Protein AF-A0A7U5RYE7-F1 (afdb_monomer_lite)

Organism: NCBI:txid222805

Structure (mmCIF, N/CA/C/O backbone):
data_AF-A0A7U5RYE7-F1
#
_entry.id   AF-A0A7U5RYE7-F1
#
loop_
_atom_site.group_PDB
_atom_site.id
_atom_site.type_symbol
_atom_site.label_atom_id
_atom_site.label_alt_id
_atom_site.label_comp_id
_atom_site.label_asym_id
_atom_site.label_entity_id
_atom_site.label_seq_id
_atom_site.pdbx_PDB_ins_code
_atom_site.Cartn_x
_atom_site.Cartn_y
_atom_site.Cartn_z
_atom_site.occupancy
_atom_site.B_iso_or_equiv
_atom_site.auth_seq_id
_atom_site.auth_comp_id
_atom_site.auth_asym_id
_atom_site.auth_atom_id
_atom_site.pdbx_PDB_model_num
ATOM 1 N N . MET A 1 1 ? 26.557 -4.199 44.580 1.00 47.97 1 MET A N 1
ATOM 2 C CA . MET A 1 1 ? 25.402 -3.370 44.180 1.00 47.97 1 MET A CA 1
ATOM 3 C C . MET A 1 1 ? 24.396 -4.268 43.480 1.00 47.97 1 MET A C 1
ATOM 5 O O . MET A 1 1 ? 24.422 -4.419 42.270 1.00 47.97 1 MET A O 1
ATOM 9 N N . LEU A 1 2 ? 23.594 -4.950 44.291 1.00 58.34 2 LEU A N 1
ATOM 10 C CA . LEU A 1 2 ? 22.347 -5.603 43.905 1.00 58.34 2 LEU A CA 1
ATOM 11 C C . LEU A 1 2 ? 21.245 -4.581 44.187 1.00 58.34 2 LEU A C 1
ATOM 13 O O . LEU A 1 2 ? 21.324 -3.986 45.258 1.00 58.34 2 LEU A O 1
ATOM 17 N N . MET A 1 3 ? 20.300 -4.376 43.262 1.00 56.44 3 MET A N 1
ATOM 18 C CA . MET A 1 3 ? 18.908 -3.908 43.470 1.00 56.44 3 MET A CA 1
ATOM 19 C C . MET A 1 3 ? 18.394 -3.190 42.212 1.00 56.44 3 MET A C 1
ATOM 21 O O . MET A 1 3 ? 18.616 -1.993 42.048 1.00 56.44 3 MET A O 1
ATOM 25 N N . GLN A 1 4 ? 17.716 -3.935 41.334 1.00 57.31 4 GLN A N 1
ATOM 26 C CA . GLN A 1 4 ? 16.484 -3.503 40.648 1.00 57.31 4 GLN A CA 1
ATOM 27 C C . GLN A 1 4 ? 15.933 -4.671 39.818 1.00 57.31 4 GLN A C 1
ATOM 29 O O . GLN A 1 4 ? 16.078 -4.758 38.604 1.00 57.31 4 GLN A O 1
ATOM 34 N N . GLN A 1 5 ? 15.342 -5.618 40.543 1.00 57.12 5 GLN A N 1
ATOM 35 C CA . GLN A 1 5 ? 14.223 -6.425 40.067 1.00 57.12 5 GLN A CA 1
ATOM 36 C C . GLN A 1 5 ? 12.962 -5.871 40.745 1.00 57.12 5 GLN A C 1
ATOM 38 O O . GLN A 1 5 ? 13.076 -5.265 41.810 1.00 57.12 5 GLN A O 1
ATOM 43 N N . ALA A 1 6 ? 11.805 -6.162 40.150 1.00 56.69 6 ALA A N 1
ATOM 44 C CA . ALA A 1 6 ? 10.444 -5.826 40.577 1.00 56.69 6 ALA A CA 1
ATOM 45 C C . ALA A 1 6 ? 9.910 -4.487 40.053 1.00 56.69 6 ALA A C 1
ATOM 47 O O . ALA A 1 6 ? 10.166 -3.437 40.626 1.00 56.69 6 ALA A O 1
ATOM 48 N N . LEU A 1 7 ? 9.157 -4.574 38.952 1.00 58.84 7 LEU A N 1
ATOM 49 C CA . LEU A 1 7 ? 7.880 -3.887 38.705 1.00 58.84 7 LEU A CA 1
ATOM 50 C C . LEU A 1 7 ? 7.313 -4.434 37.378 1.00 58.84 7 LEU A C 1
ATOM 52 O O . LEU A 1 7 ? 7.339 -3.774 36.343 1.00 58.84 7 LEU A O 1
ATOM 56 N N . PHE A 1 8 ? 6.889 -5.700 37.383 1.00 49.59 8 PHE A N 1
ATOM 57 C CA . PHE A 1 8 ? 6.092 -6.283 36.295 1.00 49.59 8 PHE A CA 1
ATOM 58 C C . PHE A 1 8 ? 5.178 -7.384 36.858 1.00 49.59 8 PHE A C 1
ATOM 60 O O . PHE A 1 8 ? 5.161 -8.515 36.387 1.00 49.59 8 PHE A O 1
ATOM 67 N N . GLU A 1 9 ? 4.455 -7.048 37.924 1.00 57.25 9 GLU A N 1
ATOM 68 C CA . GLU A 1 9 ? 3.296 -7.797 38.409 1.00 57.25 9 GLU A CA 1
ATOM 69 C C . GLU A 1 9 ? 2.109 -6.838 38.332 1.00 57.25 9 GLU A C 1
ATOM 71 O O . GLU A 1 9 ? 2.068 -5.889 39.101 1.00 57.25 9 GLU A O 1
ATOM 76 N N . ASP A 1 10 ? 1.274 -7.007 37.302 1.00 53.78 10 ASP A N 1
ATOM 77 C CA . ASP A 1 10 ? -0.183 -6.755 37.272 1.00 53.78 10 ASP A CA 1
ATOM 78 C C . ASP A 1 10 ? -0.674 -6.768 35.810 1.00 53.78 10 ASP A C 1
ATOM 80 O O . ASP A 1 10 ? -1.086 -5.762 35.233 1.00 53.78 10 ASP A O 1
ATOM 84 N N . LEU A 1 11 ? -0.581 -7.934 35.158 1.00 50.81 11 LEU A N 1
ATOM 85 C CA . LEU A 1 11 ? -1.428 -8.220 33.999 1.00 50.81 11 LEU A CA 1
ATOM 86 C C . LEU A 1 11 ? -2.564 -9.122 34.475 1.00 50.81 11 LEU A C 1
ATOM 88 O O . LEU A 1 11 ? -2.438 -10.347 34.505 1.00 50.81 11 LEU A O 1
ATOM 92 N N . GLU A 1 12 ? -3.670 -8.492 34.859 1.00 64.75 12 GLU A N 1
ATOM 93 C CA . GLU A 1 12 ? -4.941 -9.172 35.071 1.00 64.75 12 GLU A CA 1
ATOM 94 C C . GLU A 1 12 ? -5.376 -9.903 33.781 1.00 64.75 12 GLU A C 1
ATOM 96 O O . GLU A 1 12 ? -5.401 -9.303 32.698 1.00 64.75 12 GLU A O 1
ATOM 101 N N . PRO A 1 13 ? -5.733 -11.197 33.852 1.00 62.31 13 PRO A N 1
ATOM 102 C CA . PRO A 1 13 ? -6.274 -11.921 32.712 1.00 62.31 13 PRO A CA 1
ATOM 103 C C . PRO A 1 13 ? -7.731 -11.506 32.454 1.00 62.31 13 PRO A C 1
ATOM 105 O O . PRO A 1 13 ? -8.620 -11.725 33.276 1.00 62.31 13 PRO A O 1
ATOM 108 N N . MET A 1 14 ? -7.983 -10.934 31.275 1.00 64.56 14 MET A N 1
ATOM 109 C CA . MET A 1 14 ? -9.328 -10.605 30.787 1.00 64.56 14 MET A CA 1
ATOM 110 C C . MET A 1 14 ? -10.225 -11.859 30.721 1.00 64.56 14 MET A C 1
ATOM 112 O O . MET A 1 14 ? -9.789 -12.888 30.195 1.00 64.56 14 MET A O 1
ATOM 116 N N . PRO A 1 15 ? -11.489 -11.794 31.187 1.00 67.44 15 PRO A N 1
ATOM 117 C CA . PRO A 1 15 ? -12.400 -12.929 31.136 1.00 67.44 15 PRO A CA 1
ATOM 118 C C . PRO A 1 15 ? -12.871 -13.226 29.707 1.00 67.44 15 PRO A C 1
ATOM 120 O O . PRO A 1 15 ? -13.260 -12.340 28.943 1.00 67.44 15 PRO A O 1
ATOM 123 N N . ALA A 1 16 ? -12.859 -14.518 29.377 1.00 59.22 16 ALA A N 1
ATOM 124 C CA . ALA A 1 16 ? -13.424 -15.088 28.164 1.00 59.22 16 ALA A CA 1
ATOM 125 C C . ALA A 1 16 ? -14.919 -14.743 28.037 1.00 59.22 16 ALA A C 1
ATOM 127 O O . ALA A 1 16 ? -15.712 -15.001 28.944 1.00 59.22 16 ALA A O 1
ATOM 128 N N . GLY A 1 17 ? -15.299 -14.161 26.898 1.00 60.06 17 GLY A N 1
ATOM 129 C CA . GLY A 1 17 ? -16.695 -13.887 26.568 1.00 60.06 17 GLY A CA 1
ATOM 130 C C . GLY A 1 17 ? -17.511 -15.180 26.387 1.00 60.06 17 GLY A C 1
ATOM 131 O O . GLY A 1 17 ? -16.962 -16.196 25.953 1.00 60.06 17 GLY A O 1
ATOM 132 N N . PRO A 1 18 ? -18.815 -15.164 26.713 1.00 70.50 18 PRO A N 1
ATOM 133 C CA . PRO A 1 18 ? -19.672 -16.343 26.634 1.00 70.50 18 PRO A CA 1
ATOM 134 C C . PRO A 1 18 ? -19.979 -16.756 25.179 1.00 70.50 18 PRO A C 1
ATOM 136 O O . PRO A 1 18 ? -20.043 -15.902 24.291 1.00 70.50 18 PRO A O 1
ATOM 139 N N . PRO A 1 19 ? -20.214 -18.059 24.924 1.00 61.25 19 PRO A N 1
ATOM 140 C CA . PRO A 1 19 ? -20.592 -18.562 23.610 1.00 61.25 19 PRO A CA 1
ATOM 141 C C . PRO A 1 19 ? -22.007 -18.099 23.240 1.00 61.25 19 PRO A C 1
ATOM 143 O O . PRO A 1 19 ? -22.961 -18.307 23.988 1.00 61.25 19 PRO A O 1
ATOM 146 N N . CYS A 1 20 ? -22.152 -17.499 22.058 1.00 55.25 20 CYS A N 1
ATOM 147 C CA . CYS A 1 20 ? -23.455 -17.230 21.459 1.00 55.25 20 CYS A CA 1
ATOM 148 C C . CYS A 1 20 ? -24.138 -18.557 21.106 1.00 55.25 20 CYS A C 1
ATOM 150 O O . CYS A 1 20 ? -23.863 -19.170 20.075 1.00 55.25 20 CYS A O 1
ATOM 152 N N . THR A 1 21 ? -25.027 -18.996 21.989 1.00 54.91 21 THR A N 1
ATOM 153 C CA . THR A 1 21 ? -25.942 -20.120 21.804 1.00 54.91 21 THR A CA 1
ATOM 154 C C . THR A 1 21 ? -26.928 -19.811 20.677 1.00 54.91 21 THR A C 1
ATOM 156 O O . THR A 1 21 ? -27.721 -18.875 20.768 1.00 54.91 21 THR A O 1
ATOM 159 N N . ALA A 1 22 ? -26.888 -20.608 19.611 1.00 58.59 22 ALA A N 1
ATOM 160 C CA . ALA A 1 22 ? -27.916 -20.634 18.579 1.00 58.59 22 ALA A CA 1
ATOM 161 C C . ALA A 1 22 ? -29.183 -21.334 19.106 1.00 58.59 22 ALA A C 1
ATOM 163 O O . ALA A 1 22 ? -29.072 -22.431 19.659 1.00 58.59 22 ALA A O 1
ATOM 164 N N . PRO A 1 23 ? -30.388 -20.777 18.906 1.00 63.84 23 PRO A N 1
ATOM 165 C CA . PRO A 1 23 ? -31.610 -21.556 19.001 1.00 63.84 23 PRO A CA 1
ATOM 166 C C . PRO A 1 23 ? -31.879 -22.294 17.685 1.00 63.84 23 PRO A C 1
ATOM 168 O O . PRO A 1 23 ? -31.900 -21.718 16.596 1.00 63.84 23 PRO A O 1
ATOM 171 N N . ALA A 1 24 ? -32.080 -23.598 17.835 1.00 45.59 24 ALA A N 1
ATOM 172 C CA . ALA A 1 24 ? -32.542 -24.523 16.821 1.00 45.59 24 ALA A CA 1
ATOM 173 C C . ALA A 1 24 ? -34.071 -24.463 16.633 1.00 45.59 24 ALA A C 1
ATOM 175 O O . ALA A 1 24 ? -34.806 -24.275 17.603 1.00 45.59 24 ALA A O 1
ATOM 176 N N . SER A 1 25 ? -34.489 -24.798 15.402 1.00 51.56 25 SER A N 1
ATOM 177 C CA . SER A 1 25 ? -35.776 -25.419 15.014 1.00 51.56 25 SER A CA 1
ATOM 178 C C . SER A 1 25 ? -37.023 -24.511 14.929 1.00 51.56 25 SER A C 1
ATOM 180 O O . SER A 1 25 ? -37.035 -23.456 15.556 1.00 51.56 25 SER A O 1
ATOM 182 N N . PRO A 1 26 ? -38.104 -24.902 14.201 1.00 55.62 26 PRO A N 1
ATOM 183 C CA . PRO A 1 26 ? -38.370 -26.192 13.545 1.00 55.62 26 PRO A CA 1
ATOM 184 C C . PRO A 1 26 ? -38.844 -26.133 12.074 1.00 55.62 26 PRO A C 1
ATOM 186 O O . PRO A 1 26 ? -39.224 -25.100 11.528 1.00 55.62 26 PRO A O 1
ATOM 189 N N . LEU A 1 27 ? -38.846 -27.331 11.479 1.00 54.66 27 LEU A N 1
ATOM 190 C CA . LEU A 1 27 ? -39.608 -27.750 10.304 1.00 54.66 27 LEU A CA 1
ATOM 191 C C . LEU A 1 27 ? -41.032 -27.172 10.273 1.00 54.66 27 LEU A C 1
ATOM 193 O O . LEU A 1 27 ? -41.761 -27.226 11.263 1.00 54.66 27 LEU A O 1
ATOM 197 N N . SER A 1 28 ? -41.462 -26.729 9.095 1.00 62.47 28 SER A N 1
ATOM 198 C CA . SER A 1 28 ? -42.876 -26.699 8.729 1.00 62.47 28 SER A CA 1
ATOM 199 C C . SER A 1 28 ? -43.031 -27.287 7.337 1.00 62.47 28 SER A C 1
ATOM 201 O O . SER A 1 28 ? -42.645 -26.708 6.324 1.00 62.47 28 SER A O 1
ATOM 203 N N . ASP A 1 29 ? -43.548 -28.505 7.382 1.00 46.03 29 ASP A N 1
ATOM 204 C CA . ASP A 1 29 ? -44.209 -29.263 6.341 1.00 46.03 29 ASP A CA 1
ATOM 205 C C . ASP A 1 29 ? -45.430 -28.476 5.839 1.00 46.03 29 ASP A C 1
ATOM 207 O O . ASP A 1 29 ? -46.236 -27.993 6.639 1.00 46.03 29 ASP A O 1
ATOM 211 N N . SER A 1 30 ? -45.564 -28.301 4.527 1.00 52.50 30 SER A N 1
ATOM 212 C CA . SER A 1 30 ? -46.855 -28.022 3.898 1.00 52.50 30 SER A CA 1
ATOM 213 C C . SER A 1 30 ? -46.804 -28.445 2.441 1.00 52.50 30 SER A C 1
ATOM 215 O O . SER A 1 30 ? -46.123 -27.857 1.600 1.00 52.50 30 SER A O 1
ATOM 217 N N . ALA A 1 31 ? -47.529 -29.530 2.221 1.00 52.12 31 ALA A N 1
ATOM 218 C CA . ALA A 1 31 ? -47.831 -30.176 0.972 1.00 52.12 31 ALA A CA 1
ATOM 219 C C . ALA A 1 31 ? -48.556 -29.276 -0.045 1.00 52.12 31 ALA A C 1
ATOM 221 O O . ALA A 1 31 ? -49.161 -28.255 0.278 1.00 52.12 31 ALA A O 1
ATOM 222 N N . ASP A 1 32 ? -48.551 -29.795 -1.272 1.00 51.97 32 ASP A N 1
ATOM 223 C CA . ASP A 1 32 ? -49.609 -29.655 -2.268 1.00 51.97 32 ASP A CA 1
ATOM 224 C C . ASP A 1 32 ? -49.874 -28.270 -2.867 1.00 51.97 32 ASP A C 1
ATOM 226 O O . ASP A 1 32 ? -50.815 -27.564 -2.509 1.00 51.97 32 ASP A O 1
ATOM 230 N N . ARG A 1 33 ? -49.141 -27.975 -3.952 1.00 51.72 33 ARG A N 1
ATOM 231 C CA . ARG A 1 33 ? -49.799 -27.590 -5.211 1.00 51.72 33 ARG A CA 1
ATOM 232 C C . ARG A 1 33 ? -48.860 -27.743 -6.403 1.00 51.72 33 ARG A C 1
ATOM 234 O O . ARG A 1 33 ? -48.008 -26.897 -6.651 1.00 51.72 33 ARG A O 1
ATOM 241 N N . ALA A 1 34 ? -49.049 -28.807 -7.174 1.00 60.66 34 ALA A N 1
ATOM 242 C CA . ALA A 1 34 ? -48.489 -28.914 -8.513 1.00 60.66 34 ALA A CA 1
ATOM 243 C C . ALA A 1 34 ? -49.365 -28.131 -9.508 1.00 60.66 34 ALA A C 1
ATOM 245 O O . ALA A 1 34 ? -50.535 -28.474 -9.688 1.00 60.66 34 ALA A O 1
ATOM 246 N N . PRO A 1 35 ? -48.834 -27.121 -10.213 1.00 55.94 35 PRO A N 1
ATOM 247 C CA . PRO A 1 35 ? -49.317 -26.788 -11.541 1.00 55.94 35 PRO A CA 1
ATOM 248 C C . PRO A 1 35 ? -48.439 -27.490 -12.581 1.00 55.94 35 PRO A C 1
ATOM 250 O O . PRO A 1 35 ? -47.213 -27.426 -12.528 1.00 55.94 35 PRO A O 1
ATOM 253 N N . SER A 1 36 ? -49.087 -28.172 -13.527 1.00 57.28 36 SER A N 1
ATOM 254 C CA . SER A 1 36 ? -48.460 -28.738 -14.725 1.00 57.28 36 SER A CA 1
ATOM 255 C C . SER A 1 36 ? -47.565 -27.705 -15.409 1.00 57.28 36 SER A C 1
ATOM 257 O O . SER A 1 36 ? -48.053 -26.748 -16.009 1.00 57.28 36 SER A O 1
ATOM 259 N N . ILE A 1 37 ? -46.252 -27.914 -15.327 1.00 57.91 37 ILE A N 1
ATOM 260 C CA . ILE A 1 37 ? -45.268 -27.179 -16.114 1.00 57.91 37 ILE A CA 1
ATOM 261 C C . ILE A 1 37 ? -45.110 -27.934 -17.431 1.00 57.91 37 ILE A C 1
ATOM 263 O O . ILE A 1 37 ? -44.632 -29.067 -17.472 1.00 57.91 37 ILE A O 1
ATOM 267 N N . VAL A 1 38 ? -45.540 -27.288 -18.510 1.00 58.44 38 VAL A N 1
ATOM 268 C CA . VAL A 1 38 ? -45.220 -27.661 -19.889 1.00 58.44 38 VAL A CA 1
ATOM 269 C C . VAL A 1 38 ? -43.694 -27.731 -20.010 1.00 58.44 38 VAL A C 1
ATOM 271 O O . VAL A 1 38 ? -43.024 -26.721 -19.810 1.00 58.44 38 VAL A O 1
ATOM 274 N N . GLN A 1 39 ? -43.141 -28.914 -20.296 1.00 62.75 39 GLN A N 1
ATOM 275 C CA . GLN A 1 39 ? -41.713 -29.093 -20.574 1.00 62.75 39 GLN A CA 1
ATOM 276 C C . GLN A 1 39 ? -41.320 -28.288 -21.827 1.00 62.75 39 GLN A C 1
ATOM 278 O O . GLN A 1 39 ? -41.830 -28.585 -22.910 1.00 62.75 39 GLN A O 1
ATOM 283 N N . PRO A 1 40 ? -40.409 -27.301 -21.738 1.00 64.38 40 PRO A N 1
ATOM 284 C CA . PRO A 1 40 ? -39.742 -26.778 -22.920 1.00 64.38 40 PRO A CA 1
ATOM 285 C C . PRO A 1 40 ? -38.710 -27.797 -23.443 1.00 64.38 40 PRO A C 1
ATOM 287 O O . PRO A 1 40 ? -38.189 -28.606 -22.668 1.00 64.38 40 PRO A O 1
ATOM 290 N N . PRO A 1 41 ? -38.397 -27.774 -24.752 1.00 58.03 41 PRO A N 1
ATOM 291 C CA . PRO A 1 41 ? -37.445 -28.697 -25.352 1.00 58.03 41 PRO A CA 1
ATOM 292 C C . PRO A 1 41 ? -36.060 -28.520 -24.726 1.00 58.03 41 PRO A C 1
ATOM 294 O O . PRO A 1 41 ? -35.637 -27.404 -24.428 1.00 58.03 41 PRO A O 1
ATOM 297 N N . LEU A 1 42 ? -35.379 -29.651 -24.538 1.00 56.59 42 LEU A N 1
ATOM 298 C CA . LEU A 1 42 ? -34.017 -29.804 -24.033 1.00 56.59 42 LEU A CA 1
ATOM 299 C C . LEU A 1 42 ? -33.035 -28.869 -24.761 1.00 56.59 42 LEU A C 1
ATOM 301 O O . LEU A 1 42 ? -32.393 -29.253 -25.737 1.00 56.59 42 LEU A O 1
ATOM 305 N N . PHE A 1 43 ? -32.890 -27.639 -24.273 1.00 59.44 43 PHE A N 1
ATOM 306 C CA . PHE A 1 43 ? -31.732 -26.818 -24.585 1.00 59.44 43 PHE A CA 1
ATOM 307 C C . PHE A 1 43 ? -30.538 -27.460 -23.889 1.00 59.44 43 PHE A C 1
ATOM 309 O O . PHE A 1 43 ? -30.492 -27.547 -22.661 1.00 59.44 43 PHE A O 1
ATOM 316 N N . ALA A 1 44 ? -29.606 -27.958 -24.700 1.00 61.91 44 ALA A N 1
ATOM 317 C CA . ALA A 1 44 ? -28.327 -28.484 -24.261 1.00 61.91 44 ALA A CA 1
ATOM 318 C C . ALA A 1 44 ? -27.723 -27.558 -23.198 1.00 61.91 44 ALA A C 1
ATOM 320 O O . ALA A 1 44 ? -27.508 -26.369 -23.448 1.00 61.91 44 ALA A O 1
ATOM 321 N N . ALA A 1 45 ? -27.491 -28.106 -22.004 1.00 60.66 45 ALA A N 1
ATOM 322 C CA . ALA A 1 45 ? -26.853 -27.377 -20.924 1.00 60.66 45 ALA A CA 1
ATOM 323 C C . ALA A 1 45 ? -25.520 -26.803 -21.440 1.00 60.66 45 ALA A C 1
ATOM 325 O O . ALA A 1 45 ? -24.733 -27.555 -22.029 1.00 60.66 45 ALA A O 1
ATOM 326 N N . PRO A 1 46 ? -25.245 -25.499 -21.261 1.00 60.47 46 PRO A N 1
ATOM 327 C CA . PRO A 1 46 ? -23.936 -24.958 -21.573 1.00 60.47 46 PRO A CA 1
ATOM 328 C C . PRO A 1 46 ? -22.918 -25.709 -20.716 1.00 60.47 46 PRO A C 1
ATOM 330 O O . PRO A 1 46 ? -22.961 -25.653 -19.487 1.00 60.47 46 PRO A O 1
ATOM 333 N N . GLN A 1 47 ? -22.038 -26.458 -21.381 1.00 56.25 47 GLN A N 1
ATOM 334 C CA . GLN A 1 47 ? -20.918 -27.134 -20.741 1.00 56.25 47 GLN A CA 1
ATOM 335 C C . GLN A 1 47 ? -20.180 -26.107 -19.868 1.00 56.25 47 GLN A C 1
ATOM 337 O O . GLN A 1 47 ? -19.863 -25.021 -20.371 1.00 56.25 47 GLN A O 1
ATOM 342 N N . PRO A 1 48 ? -19.906 -26.396 -18.583 1.00 57.47 48 PRO A N 1
ATOM 343 C CA . PRO A 1 48 ? -19.062 -25.536 -17.779 1.00 57.47 48 PRO A CA 1
ATOM 344 C C . PRO A 1 48 ? -17.680 -25.552 -18.425 1.00 57.47 48 PRO A C 1
ATOM 346 O O . PRO A 1 48 ? -16.925 -26.514 -18.314 1.00 57.47 48 PRO A O 1
ATOM 349 N N . VAL A 1 49 ? -17.363 -24.489 -19.163 1.00 59.62 49 VAL A N 1
ATOM 350 C CA . VAL A 1 49 ? -16.009 -24.224 -19.628 1.00 59.62 49 VAL A CA 1
ATOM 351 C C . VAL A 1 49 ? -15.142 -24.088 -18.385 1.00 59.62 49 VAL A C 1
ATOM 353 O O . VAL A 1 49 ? -15.122 -23.044 -17.733 1.00 59.62 49 VAL A O 1
ATOM 356 N N . SER A 1 50 ? -14.467 -25.176 -18.021 1.00 57.94 50 SER A N 1
ATOM 357 C CA . SER A 1 50 ? -13.428 -25.207 -17.002 1.00 57.94 50 SER A CA 1
ATOM 358 C C . SER A 1 50 ? -12.353 -24.213 -17.418 1.00 57.94 50 SER A C 1
ATOM 360 O O . SER A 1 50 ? -11.440 -24.534 -18.176 1.00 57.94 50 SER A O 1
ATOM 362 N N . ARG A 1 51 ? -12.499 -22.959 -16.976 1.00 58.69 51 ARG A N 1
ATOM 363 C CA . ARG A 1 51 ? -11.450 -21.956 -17.106 1.00 58.69 51 ARG A CA 1
ATOM 364 C C . ARG A 1 51 ? -10.217 -22.553 -16.436 1.00 58.69 51 ARG A C 1
ATOM 366 O O . ARG A 1 51 ? -10.332 -22.951 -15.274 1.00 58.69 51 ARG A O 1
ATOM 373 N N . PRO A 1 52 ? -9.059 -22.617 -17.112 1.00 50.97 52 PRO A N 1
ATOM 374 C CA . PRO A 1 52 ? -7.827 -22.941 -16.426 1.00 50.97 52 PRO A CA 1
ATOM 375 C C . PRO A 1 52 ? -7.663 -21.886 -15.335 1.00 50.97 52 PRO A C 1
ATOM 377 O O . PRO A 1 52 ? -7.441 -20.706 -15.617 1.00 50.97 52 PRO A O 1
ATOM 380 N N . VAL A 1 53 ? -7.853 -22.296 -14.081 1.00 57.06 53 VAL A N 1
ATOM 381 C CA . VAL A 1 53 ? -7.463 -21.501 -12.925 1.00 57.06 53 VAL A CA 1
ATOM 382 C C . VAL A 1 53 ? -5.949 -21.534 -12.968 1.00 57.06 53 VAL A C 1
ATOM 384 O O . VAL A 1 53 ? -5.317 -22.396 -12.368 1.00 57.06 53 VAL A O 1
ATOM 387 N N . ALA A 1 54 ? -5.362 -20.653 -13.778 1.00 55.59 54 ALA A N 1
ATOM 388 C CA . ALA A 1 54 ? -3.946 -20.379 -13.708 1.00 55.59 54 ALA A CA 1
ATOM 389 C C . ALA A 1 54 ? -3.689 -20.053 -12.240 1.00 55.59 54 ALA A C 1
ATOM 391 O O . ALA A 1 54 ? -4.210 -19.058 -11.721 1.00 55.59 54 ALA A O 1
ATOM 392 N N . SER A 1 55 ? -2.982 -20.957 -11.567 1.00 58.44 55 SER A N 1
ATOM 393 C CA . SER A 1 55 ? -2.519 -20.823 -10.199 1.00 58.44 55 SER A CA 1
ATOM 394 C C . SER A 1 55 ? -1.548 -19.651 -10.183 1.00 58.44 55 SER A C 1
ATOM 396 O O . SER A 1 55 ? -0.335 -19.824 -10.271 1.00 58.44 55 SER A O 1
ATOM 398 N N . HIS A 1 56 ? -2.090 -18.435 -10.202 1.00 65.81 56 HIS A N 1
ATOM 399 C CA . HIS A 1 56 ? -1.305 -17.222 -10.179 1.00 65.81 56 HIS A CA 1
ATOM 400 C C . HIS A 1 56 ? -0.643 -17.192 -8.810 1.00 65.81 56 HIS A C 1
ATOM 402 O O . HIS A 1 56 ? -1.280 -16.905 -7.796 1.00 65.81 56 HIS A O 1
ATOM 408 N N . VAL A 1 57 ? 0.632 -17.559 -8.771 1.00 71.38 57 VAL A N 1
ATOM 409 C CA . VAL A 1 57 ? 1.429 -17.423 -7.562 1.00 71.38 57 VAL A CA 1
ATOM 410 C C . VAL A 1 57 ? 1.673 -15.936 -7.359 1.00 71.38 57 VAL A C 1
ATOM 412 O O . VAL A 1 57 ? 1.997 -15.209 -8.301 1.00 71.38 57 VAL A O 1
ATOM 415 N N . ARG A 1 58 ? 1.463 -15.453 -6.133 1.00 76.00 58 ARG A N 1
ATOM 416 C CA . ARG A 1 58 ? 1.692 -14.043 -5.825 1.00 76.00 58 ARG A CA 1
ATOM 417 C C . ARG A 1 58 ? 3.198 -13.773 -5.931 1.00 76.00 58 ARG A C 1
ATOM 419 O O . ARG A 1 58 ? 3.956 -14.416 -5.205 1.00 76.00 58 ARG A O 1
ATOM 426 N N . PRO A 1 59 ? 3.645 -12.809 -6.756 1.00 77.44 59 PRO A N 1
ATOM 427 C CA . PRO A 1 59 ? 5.069 -12.500 -6.888 1.00 77.44 59 PRO A CA 1
ATOM 428 C C . PRO A 1 59 ? 5.692 -12.076 -5.552 1.00 77.44 59 PRO A C 1
ATOM 430 O O . PRO A 1 59 ? 6.887 -12.250 -5.348 1.00 77.44 59 PRO A O 1
ATOM 433 N N . CYS A 1 60 ? 4.874 -11.585 -4.615 1.00 83.81 60 CYS A N 1
ATOM 434 C CA . CYS A 1 60 ? 5.325 -11.188 -3.291 1.00 83.81 60 CYS A CA 1
ATOM 435 C C . CYS A 1 60 ? 5.722 -12.322 -2.342 1.00 83.81 60 CYS A C 1
ATOM 437 O O . CYS A 1 60 ? 6.320 -12.048 -1.311 1.00 83.81 60 CYS A O 1
ATOM 439 N N . VAL A 1 61 ? 5.425 -13.579 -2.679 1.00 84.56 61 VAL A N 1
ATOM 440 C CA . VAL A 1 61 ? 5.778 -14.729 -1.830 1.00 84.56 61 VAL A CA 1
ATOM 441 C C . VAL A 1 61 ? 7.219 -15.193 -2.069 1.00 84.56 61 VAL A C 1
ATOM 443 O O . VAL A 1 61 ? 7.816 -15.791 -1.183 1.00 84.56 61 VAL A O 1
ATOM 446 N N . PHE A 1 62 ? 7.790 -14.915 -3.244 1.00 84.81 62 PHE A N 1
ATOM 447 C CA . PHE A 1 62 ? 9.110 -15.432 -3.621 1.00 84.81 62 PHE A CA 1
ATOM 448 C C . PHE A 1 62 ? 10.282 -14.651 -3.022 1.00 84.81 62 PHE A C 1
ATOM 450 O O . PHE A 1 62 ? 11.319 -15.239 -2.741 1.00 84.81 62 PHE A O 1
ATOM 457 N N . ASP A 1 63 ? 10.128 -13.340 -2.847 1.00 86.44 63 ASP A N 1
ATOM 458 C CA . ASP A 1 63 ? 11.172 -12.447 -2.335 1.00 86.44 63 ASP A CA 1
ATOM 459 C C . ASP A 1 63 ? 10.501 -11.404 -1.428 1.00 86.44 63 ASP A C 1
ATOM 461 O O . ASP A 1 63 ? 10.111 -10.343 -1.920 1.00 86.44 63 ASP A O 1
ATOM 465 N N . PRO A 1 64 ? 10.247 -11.727 -0.143 1.00 87.44 64 PRO A N 1
ATOM 466 C CA . PRO A 1 64 ? 9.546 -10.832 0.776 1.00 87.44 64 PRO A CA 1
ATOM 467 C C . PRO A 1 64 ? 10.363 -9.575 1.104 1.00 87.44 64 PRO A C 1
ATOM 469 O O . PRO A 1 64 ? 9.781 -8.499 1.242 1.00 87.44 64 PRO A O 1
ATOM 472 N N . GLU A 1 65 ? 11.695 -9.669 1.164 1.00 89.44 65 GLU A N 1
ATOM 473 C CA . GLU A 1 65 ? 12.559 -8.523 1.479 1.00 89.44 65 GLU A CA 1
ATOM 474 C C . GLU A 1 65 ? 12.477 -7.426 0.412 1.00 89.44 65 GLU A C 1
ATOM 476 O O . GLU A 1 65 ? 12.451 -6.239 0.744 1.00 89.44 65 GLU A O 1
ATOM 481 N N . ALA A 1 66 ? 12.306 -7.794 -0.863 1.00 89.75 66 ALA A N 1
ATOM 482 C CA . ALA A 1 66 ? 12.126 -6.832 -1.953 1.00 89.75 66 ALA A CA 1
ATOM 483 C C . ALA A 1 66 ? 10.968 -5.845 -1.763 1.00 89.75 66 ALA A C 1
ATOM 485 O O . ALA A 1 66 ? 10.978 -4.763 -2.352 1.00 89.75 66 ALA A O 1
ATOM 486 N N . TRP A 1 67 ? 9.943 -6.221 -0.995 1.00 91.06 67 TRP A N 1
ATOM 487 C CA . TRP A 1 67 ? 8.762 -5.384 -0.763 1.00 91.06 67 TRP A CA 1
ATOM 488 C C . TRP A 1 67 ? 8.979 -4.376 0.360 1.00 91.06 67 TRP A C 1
ATOM 490 O O . TRP A 1 67 ? 8.212 -3.417 0.462 1.00 91.06 67 TRP A O 1
ATOM 500 N N . HIS A 1 68 ? 10.027 -4.562 1.163 1.00 91.50 68 HIS A N 1
ATOM 501 C CA . HIS A 1 68 ? 10.425 -3.664 2.242 1.00 91.50 68 HIS A CA 1
ATOM 502 C C . HIS A 1 68 ? 11.641 -2.801 1.872 1.00 91.50 68 HIS A C 1
ATOM 504 O O . HIS A 1 68 ? 11.756 -1.693 2.385 1.00 91.50 68 HIS A O 1
ATOM 510 N N . ASP A 1 69 ? 12.472 -3.229 0.919 1.00 93.38 69 ASP A N 1
ATOM 511 C CA . ASP A 1 69 ? 13.614 -2.459 0.413 1.00 93.38 69 ASP A CA 1
ATOM 512 C C . ASP A 1 69 ? 13.181 -1.210 -0.383 1.00 93.38 69 ASP A C 1
ATOM 514 O O . ASP A 1 69 ? 12.680 -1.308 -1.510 1.00 93.38 69 ASP A O 1
ATOM 518 N N . GLU A 1 70 ? 13.413 -0.018 0.189 1.00 93.25 70 GLU A N 1
ATOM 519 C CA . GLU A 1 70 ? 13.045 1.267 -0.424 1.00 93.25 70 GLU A CA 1
ATOM 520 C C . GLU A 1 70 ? 13.670 1.465 -1.816 1.00 93.25 70 GLU A C 1
ATOM 522 O O . GLU A 1 70 ? 13.045 2.067 -2.695 1.00 93.25 70 GLU A O 1
ATOM 527 N N . SER A 1 71 ? 14.863 0.909 -2.060 1.00 93.62 71 SER A N 1
ATOM 528 C CA . SER A 1 71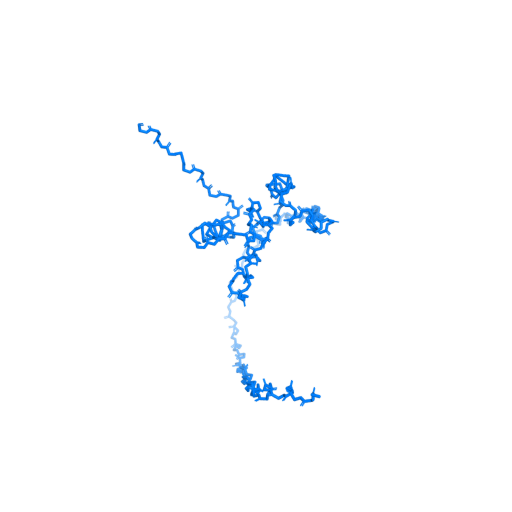 ? 15.549 1.015 -3.354 1.00 93.62 71 SER A CA 1
ATOM 529 C C . SER A 1 71 ? 14.821 0.257 -4.473 1.00 93.62 71 SER A C 1
ATOM 531 O O . SER A 1 71 ? 14.936 0.605 -5.652 1.00 93.62 71 SER A O 1
ATOM 533 N N . ARG A 1 72 ? 13.996 -0.735 -4.110 1.00 93.88 72 ARG A N 1
ATOM 534 C CA . ARG A 1 72 ? 13.247 -1.603 -5.032 1.00 93.88 72 ARG A CA 1
ATOM 535 C C . ARG A 1 72 ? 11.760 -1.263 -5.118 1.00 93.88 72 ARG A C 1
ATOM 537 O O . ARG A 1 72 ? 11.035 -1.884 -5.900 1.00 93.88 72 ARG A O 1
ATOM 544 N N . TRP A 1 73 ? 11.283 -0.241 -4.407 1.00 94.44 73 TRP A N 1
ATOM 545 C CA . TRP A 1 73 ? 9.856 0.098 -4.381 1.00 94.44 73 TRP A CA 1
ATOM 546 C C . TRP A 1 73 ? 9.267 0.447 -5.743 1.00 94.44 73 TRP A C 1
ATOM 548 O O . TRP A 1 73 ? 8.133 0.069 -6.022 1.00 94.44 73 TRP A O 1
ATOM 558 N N . ALA A 1 74 ? 10.016 1.116 -6.622 1.00 93.38 74 ALA A N 1
ATOM 559 C CA . ALA A 1 74 ? 9.531 1.422 -7.970 1.00 93.38 74 ALA A CA 1
ATOM 560 C C . ALA A 1 74 ? 9.217 0.143 -8.770 1.00 93.38 74 ALA A C 1
ATOM 562 O O . ALA A 1 74 ? 8.200 0.070 -9.466 1.00 93.38 74 ALA A O 1
ATOM 563 N N . TRP A 1 75 ? 10.064 -0.880 -8.628 1.00 93.38 75 TRP A N 1
ATOM 564 C CA . TRP A 1 75 ? 9.847 -2.198 -9.219 1.00 93.38 75 TRP A CA 1
ATOM 565 C C . TRP A 1 75 ? 8.654 -2.909 -8.568 1.00 93.38 75 TRP A C 1
ATOM 567 O O . TRP A 1 75 ? 7.761 -3.375 -9.276 1.00 93.38 75 TRP A O 1
ATOM 577 N N . ALA A 1 76 ? 8.580 -2.922 -7.236 1.00 92.81 76 ALA A N 1
ATOM 578 C CA . ALA A 1 76 ? 7.493 -3.563 -6.496 1.00 92.81 76 ALA A CA 1
ATOM 579 C C . ALA A 1 76 ? 6.124 -2.925 -6.810 1.00 92.81 76 ALA A C 1
ATOM 581 O O . ALA A 1 76 ? 5.134 -3.620 -7.053 1.00 92.81 76 ALA A O 1
ATOM 582 N N . GLU A 1 77 ? 6.056 -1.594 -6.905 1.00 93.25 77 GLU A N 1
ATOM 583 C CA . GLU A 1 77 ? 4.846 -0.882 -7.316 1.00 93.25 77 GLU A CA 1
ATOM 584 C C . GLU A 1 77 ? 4.415 -1.245 -8.740 1.00 93.25 77 GLU A C 1
ATOM 586 O O . GLU A 1 77 ? 3.215 -1.357 -9.011 1.00 93.25 77 GLU A O 1
ATOM 591 N N . ALA A 1 78 ? 5.369 -1.420 -9.659 1.00 91.56 78 ALA A N 1
ATOM 592 C CA . ALA A 1 78 ? 5.085 -1.864 -11.018 1.00 91.56 78 ALA A CA 1
ATOM 593 C C . ALA A 1 78 ? 4.563 -3.308 -11.038 1.00 91.56 78 ALA A C 1
ATOM 595 O O . ALA A 1 78 ? 3.544 -3.569 -11.679 1.00 91.56 78 ALA A O 1
ATOM 596 N N . ALA A 1 79 ? 5.186 -4.210 -10.275 1.00 90.62 79 ALA A N 1
ATOM 597 C CA . ALA A 1 79 ? 4.763 -5.602 -10.144 1.00 90.62 79 ALA A CA 1
ATOM 598 C C . ALA A 1 79 ? 3.348 -5.733 -9.553 1.00 90.62 79 ALA A C 1
ATOM 600 O O . ALA A 1 79 ? 2.560 -6.572 -9.986 1.00 90.62 79 ALA A O 1
ATOM 601 N N . CYS A 1 80 ? 2.964 -4.867 -8.610 1.00 91.56 80 CYS A N 1
ATOM 602 C CA . CYS A 1 80 ? 1.599 -4.868 -8.087 1.00 91.56 80 CYS A CA 1
ATOM 603 C C . CYS A 1 80 ? 0.539 -4.512 -9.137 1.00 91.56 80 CYS A C 1
ATOM 605 O O . CYS A 1 80 ? -0.582 -5.004 -9.035 1.00 91.56 80 CYS A O 1
ATOM 607 N N . LYS A 1 81 ? 0.848 -3.680 -10.141 1.00 88.12 81 LYS A N 1
ATOM 608 C CA . LYS A 1 81 ? -0.149 -3.233 -11.136 1.00 88.12 81 LYS A CA 1
ATOM 609 C C . LYS A 1 81 ? -0.634 -4.357 -12.049 1.00 88.12 81 LYS A C 1
ATOM 611 O O . LYS A 1 81 ? -1.743 -4.258 -12.563 1.00 88.12 81 LYS A O 1
ATOM 616 N N . SER A 1 82 ? 0.173 -5.397 -12.246 1.00 87.00 82 SER A N 1
ATOM 617 C CA . SER A 1 82 ? -0.192 -6.592 -13.014 1.00 87.00 82 SER A CA 1
ATOM 618 C C . SER A 1 82 ? -0.717 -7.734 -12.138 1.00 87.00 82 SER A C 1
ATOM 620 O O . SER A 1 82 ? -1.118 -8.771 -12.660 1.00 87.00 82 SER A O 1
ATOM 622 N N . CYS A 1 83 ? -0.734 -7.569 -10.811 1.00 89.88 83 CYS A N 1
ATOM 623 C CA . CYS A 1 83 ? -1.136 -8.625 -9.893 1.00 89.88 83 CYS A CA 1
ATOM 624 C C . CYS 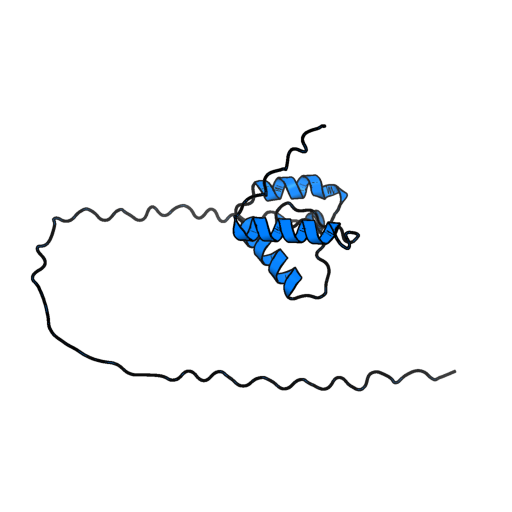A 1 83 ? -2.670 -8.779 -9.860 1.00 89.88 83 CYS A C 1
ATOM 626 O O . CYS A 1 83 ? -3.367 -7.830 -9.486 1.00 89.88 83 CYS A O 1
ATOM 628 N N . PRO A 1 84 ? -3.225 -9.976 -10.142 1.00 90.50 84 PRO A N 1
ATOM 629 C CA . PRO A 1 84 ? -4.673 -10.201 -10.089 1.00 90.50 84 PRO A CA 1
ATOM 630 C C . PRO A 1 84 ? -5.232 -10.126 -8.659 1.00 90.50 84 PRO A C 1
ATOM 632 O O . PRO A 1 84 ? -6.429 -9.952 -8.461 1.00 90.50 84 PRO A O 1
ATOM 635 N N . PHE A 1 85 ? -4.366 -10.212 -7.646 1.00 91.25 85 PHE A N 1
ATOM 636 C CA . PHE A 1 85 ? -4.741 -10.168 -6.232 1.00 91.25 85 PHE A CA 1
ATOM 637 C C . PHE A 1 85 ? -4.712 -8.758 -5.631 1.00 91.25 85 PHE A C 1
ATOM 639 O O . PHE A 1 85 ? -4.817 -8.630 -4.409 1.00 91.25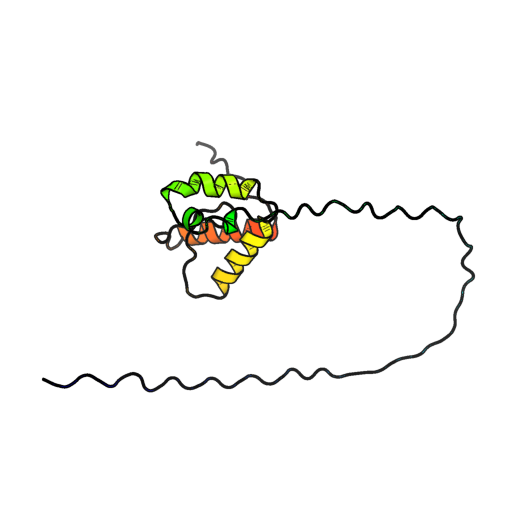 85 PHE A O 1
ATOM 646 N N . LEU A 1 86 ? -4.581 -7.708 -6.454 1.00 93.31 86 LEU A N 1
ATOM 647 C CA . LEU A 1 86 ? -4.450 -6.314 -6.015 1.00 93.31 86 LEU A CA 1
ATOM 648 C C . LEU A 1 86 ? -5.504 -5.923 -4.965 1.00 93.31 86 LEU A C 1
ATOM 650 O O . LEU A 1 86 ? -5.156 -5.401 -3.907 1.00 93.31 86 LEU A O 1
ATOM 654 N N . GLN A 1 87 ? -6.777 -6.225 -5.233 1.00 94.38 87 GLN A N 1
ATOM 655 C CA . GLN A 1 87 ? -7.883 -5.887 -4.336 1.00 94.38 87 GLN A CA 1
ATOM 656 C C . GLN A 1 87 ? -7.773 -6.616 -2.990 1.00 94.38 87 GLN A C 1
ATOM 658 O O . GLN A 1 87 ? -7.860 -5.992 -1.936 1.00 94.38 87 GLN A O 1
ATOM 663 N N . SER A 1 88 ? -7.511 -7.926 -3.018 1.00 94.31 88 SER A N 1
ATOM 664 C CA . SER A 1 88 ? -7.362 -8.734 -1.801 1.00 94.31 88 SER A CA 1
ATOM 665 C C . SER A 1 88 ? -6.147 -8.327 -0.959 1.00 94.31 88 SER A C 1
ATOM 667 O O . SER A 1 88 ? -6.206 -8.376 0.267 1.00 94.31 88 SER A O 1
ATOM 669 N N . CYS A 1 89 ? -5.055 -7.901 -1.603 1.00 94.50 89 CYS A N 1
ATOM 670 C CA . CYS A 1 89 ? -3.863 -7.384 -0.933 1.00 94.50 89 CYS A CA 1
ATOM 671 C C . CYS A 1 89 ? -4.160 -6.048 -0.241 1.00 94.50 89 CYS A C 1
ATOM 673 O O . CYS A 1 89 ? -3.779 -5.855 0.911 1.00 94.50 89 CYS A O 1
ATOM 675 N N . ALA A 1 90 ? -4.898 -5.154 -0.907 1.00 96.50 90 ALA A N 1
ATOM 676 C CA . ALA A 1 90 ? -5.318 -3.890 -0.314 1.00 96.50 90 ALA A CA 1
ATOM 677 C C . ALA A 1 90 ? -6.251 -4.101 0.889 1.00 96.50 90 ALA A C 1
ATOM 679 O O . ALA A 1 90 ? -6.086 -3.422 1.899 1.00 96.50 90 ALA A O 1
ATOM 680 N N . GLN A 1 91 ? -7.175 -5.064 0.804 1.00 96.19 91 GLN A N 1
ATOM 681 C CA . GLN A 1 91 ? -8.070 -5.415 1.908 1.00 96.19 91 GLN A CA 1
ATOM 682 C C . GLN A 1 91 ? -7.283 -5.905 3.133 1.00 96.19 91 GLN A C 1
ATOM 684 O O . GLN A 1 91 ? -7.435 -5.347 4.216 1.00 96.19 91 GLN A O 1
ATOM 689 N N . GLN A 1 92 ? -6.361 -6.855 2.937 1.00 94.75 92 GLN A N 1
ATOM 690 C CA . GLN A 1 92 ? -5.475 -7.343 4.002 1.00 94.75 92 GLN A CA 1
ATOM 691 C C . GLN A 1 92 ? -4.678 -6.204 4.649 1.00 94.75 92 GLN A C 1
ATOM 693 O O . GLN A 1 92 ? -4.634 -6.108 5.871 1.00 94.75 92 GLN A O 1
ATOM 698 N N . ALA A 1 93 ? -4.105 -5.297 3.849 1.00 95.19 93 ALA A N 1
ATOM 699 C CA . ALA A 1 93 ? -3.389 -4.137 4.377 1.00 95.19 93 ALA A CA 1
ATOM 700 C C . ALA A 1 93 ? -4.300 -3.259 5.254 1.00 95.19 93 ALA A C 1
ATOM 702 O O . ALA A 1 93 ? -3.918 -2.854 6.350 1.00 95.19 93 ALA A O 1
ATOM 703 N N . THR A 1 94 ? -5.525 -2.976 4.801 1.00 95.75 94 THR A N 1
ATOM 704 C CA . THR A 1 94 ? -6.471 -2.175 5.589 1.00 95.75 94 THR A CA 1
ATOM 705 C C . THR A 1 94 ? -6.939 -2.872 6.858 1.00 95.75 94 THR A C 1
ATOM 707 O O . THR A 1 94 ? -7.162 -2.194 7.860 1.00 95.75 94 THR A O 1
ATOM 710 N N . ASP A 1 95 ? -7.058 -4.197 6.839 1.00 95.12 95 ASP A N 1
ATOM 711 C CA . ASP A 1 95 ? -7.436 -4.980 8.011 1.00 95.12 95 ASP A CA 1
ATOM 712 C C . ASP A 1 95 ? -6.300 -4.989 9.038 1.00 95.12 95 ASP A C 1
ATOM 714 O O . ASP A 1 95 ? -6.544 -4.688 10.206 1.00 95.12 95 ASP A O 1
ATOM 718 N N . PHE A 1 96 ? -5.048 -5.180 8.602 1.00 93.88 96 PHE A N 1
ATOM 719 C CA . PHE A 1 96 ? -3.875 -5.040 9.470 1.00 93.88 96 PHE A CA 1
ATOM 720 C C . PHE A 1 96 ? -3.795 -3.656 10.110 1.00 93.88 96 PHE A C 1
ATOM 722 O O . PHE A 1 96 ? -3.604 -3.550 11.320 1.00 93.88 96 PHE A O 1
ATOM 729 N N . TYR A 1 97 ? -4.013 -2.594 9.331 1.00 93.31 97 TYR A N 1
ATOM 730 C CA . TYR A 1 97 ? -4.034 -1.230 9.860 1.00 93.31 97 TYR A CA 1
ATOM 731 C C . TYR A 1 97 ? -5.111 -1.013 10.939 1.00 93.31 97 TYR A C 1
ATOM 733 O O . TYR A 1 97 ? -4.908 -0.223 11.855 1.00 93.31 97 TYR A O 1
ATOM 741 N N . ARG A 1 98 ? -6.267 -1.678 10.832 1.00 93.38 98 ARG A N 1
ATOM 742 C CA . ARG A 1 98 ? -7.368 -1.537 11.801 1.00 93.38 98 ARG A CA 1
ATOM 743 C C . ARG A 1 98 ? -7.172 -2.380 13.054 1.00 93.38 98 ARG A C 1
ATOM 745 O O . ARG A 1 98 ? -7.623 -1.979 14.120 1.00 93.38 98 ARG A O 1
ATOM 752 N N . GLN A 1 99 ? -6.574 -3.557 12.905 1.00 93.12 99 GLN A N 1
ATOM 753 C CA . GLN A 1 99 ? -6.451 -4.545 13.976 1.00 93.12 99 GLN A CA 1
ATOM 754 C C . GLN A 1 99 ? -5.178 -4.370 14.798 1.00 93.12 99 GLN A C 1
ATOM 756 O O . GLN A 1 99 ? -5.136 -4.792 15.950 1.00 93.12 99 GLN A O 1
ATOM 761 N N . THR A 1 100 ? -4.138 -3.770 14.219 1.00 88.06 100 THR A N 1
ATOM 762 C CA . THR A 1 100 ? -2.835 -3.659 14.872 1.00 88.06 100 THR A CA 1
ATOM 763 C C . THR A 1 100 ? -2.501 -2.207 15.211 1.00 88.06 100 THR A C 1
ATOM 765 O O . THR A 1 100 ? -2.806 -1.306 14.430 1.00 88.06 100 THR A O 1
ATOM 768 N N . PRO A 1 101 ? -1.830 -1.952 16.350 1.00 87.06 101 PRO A N 1
ATOM 769 C CA . PRO A 1 101 ? -1.297 -0.627 16.668 1.00 87.06 101 PRO A CA 1
ATOM 770 C C . PRO A 1 101 ? -0.038 -0.291 15.847 1.00 87.06 101 PRO A C 1
ATOM 772 O O . PRO A 1 101 ? 0.508 0.805 15.969 1.00 87.06 101 PRO A O 1
ATOM 775 N N . TYR A 1 102 ? 0.451 -1.235 15.040 1.00 86.94 102 TYR A N 1
ATOM 776 C CA . TYR A 1 102 ? 1.690 -1.106 14.290 1.00 86.94 102 TYR A CA 1
ATOM 777 C C . TYR A 1 102 ? 1.488 -0.340 12.982 1.00 86.94 102 TYR A C 1
ATOM 779 O O . TYR A 1 102 ? 0.444 -0.393 12.329 1.00 86.94 102 TYR A O 1
ATOM 787 N N . HIS A 1 103 ? 2.533 0.381 12.584 1.00 89.62 103 HIS A N 1
ATOM 788 C CA . HIS A 1 103 ? 2.568 1.052 11.295 1.00 89.62 103 HIS A CA 1
ATOM 789 C C . HIS A 1 103 ? 2.811 0.045 10.174 1.00 89.62 103 HIS A C 1
ATOM 791 O O . HIS A 1 103 ? 3.736 -0.760 10.245 1.00 89.62 103 HIS A O 1
ATOM 797 N N . LEU A 1 104 ? 2.019 0.143 9.106 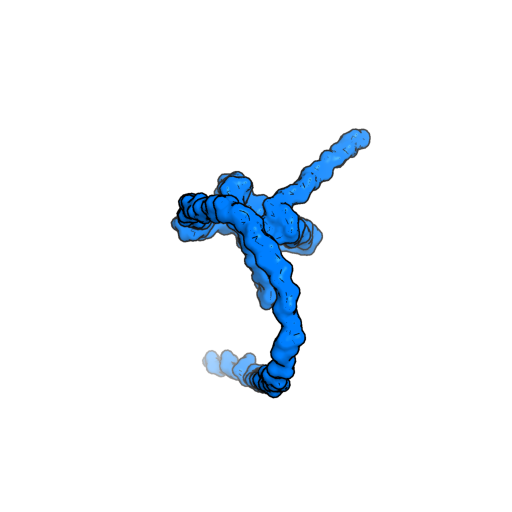1.00 93.38 104 LEU A N 1
ATOM 798 C CA . LEU A 1 104 ? 2.324 -0.561 7.866 1.00 93.38 104 LEU A CA 1
ATOM 799 C C . LEU A 1 104 ? 3.614 0.000 7.266 1.00 93.38 104 LEU A C 1
ATOM 801 O O . LEU A 1 104 ? 3.760 1.219 7.146 1.00 93.38 104 LEU A O 1
ATOM 805 N N . SER A 1 105 ? 4.500 -0.890 6.836 1.00 93.62 105 SER A N 1
ATOM 806 C CA . SER A 1 105 ? 5.705 -0.563 6.076 1.00 93.62 105 SER A CA 1
ATOM 807 C C . SER A 1 105 ? 5.817 -1.442 4.831 1.00 93.62 105 SER A C 1
ATOM 809 O O . SER A 1 105 ? 5.208 -2.512 4.752 1.00 93.62 105 SER A O 1
ATOM 811 N N . GLY A 1 106 ? 6.560 -0.963 3.836 1.00 94.69 106 GLY A N 1
ATOM 812 C CA . GLY A 1 106 ? 6.759 -1.636 2.556 1.00 94.69 106 GLY A CA 1
ATOM 813 C C . GLY A 1 106 ? 5.685 -1.323 1.511 1.00 94.69 106 GLY A C 1
ATOM 814 O O . GLY A 1 106 ? 4.878 -0.398 1.648 1.00 94.69 106 GLY A O 1
ATOM 815 N N . VAL A 1 107 ? 5.693 -2.081 0.415 1.00 95.88 107 VAL A N 1
ATOM 816 C CA . VAL A 1 107 ? 4.784 -1.893 -0.722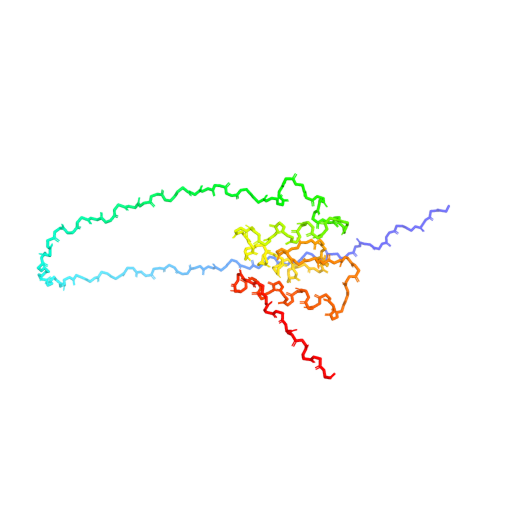 1.00 95.88 107 VAL A CA 1
ATOM 817 C C . VAL A 1 107 ? 3.572 -2.810 -0.610 1.00 95.88 107 VAL A C 1
ATOM 819 O O . VAL A 1 107 ? 3.670 -4.026 -0.746 1.00 95.88 107 VAL A O 1
ATOM 822 N N . TRP A 1 108 ? 2.396 -2.201 -0.465 1.00 95.00 108 TRP A N 1
ATOM 823 C CA . TRP A 1 108 ? 1.112 -2.897 -0.380 1.00 95.00 108 TRP A CA 1
ATOM 824 C C . TRP A 1 108 ? 0.227 -2.500 -1.553 1.00 95.00 108 TRP A C 1
ATOM 826 O O . TRP A 1 108 ? -0.021 -1.315 -1.758 1.00 95.00 108 TRP A O 1
ATOM 836 N N . ALA A 1 109 ? -0.254 -3.465 -2.341 1.00 94.94 109 ALA A N 1
ATOM 837 C CA . ALA A 1 109 ? -1.143 -3.220 -3.485 1.00 94.94 109 ALA A CA 1
ATOM 838 C C . ALA A 1 109 ? -0.706 -2.031 -4.382 1.00 94.94 109 ALA A C 1
ATOM 840 O O . ALA A 1 109 ? -1.517 -1.206 -4.806 1.00 94.94 109 ALA A O 1
ATOM 841 N N . GLY A 1 110 ? 0.600 -1.903 -4.641 1.00 94.38 110 GLY A N 1
ATOM 842 C CA . GLY A 1 110 ? 1.180 -0.821 -5.446 1.00 94.38 110 GLY A CA 1
ATOM 843 C C . GLY A 1 110 ? 1.161 0.554 -4.771 1.00 94.38 110 GLY A C 1
ATOM 844 O O . GLY A 1 110 ? 1.111 1.591 -5.441 1.00 94.38 110 GLY A O 1
ATOM 845 N N . VAL A 1 111 ? 1.138 0.575 -3.442 1.00 95.62 111 VAL A N 1
ATOM 846 C CA . VAL A 1 111 ? 1.304 1.757 -2.601 1.00 95.62 111 VAL A CA 1
ATOM 847 C C . VAL A 1 111 ? 2.519 1.522 -1.715 1.00 95.62 111 VAL A C 1
ATOM 849 O O . VAL A 1 111 ? 2.443 0.750 -0.764 1.00 95.62 111 VAL A O 1
ATOM 852 N N . ALA A 1 112 ? 3.628 2.198 -2.007 1.00 96.06 112 ALA A N 1
ATOM 853 C CA . ALA A 1 112 ? 4.761 2.230 -1.094 1.00 96.06 112 ALA A CA 1
ATOM 854 C C . ALA A 1 112 ? 4.397 2.982 0.189 1.00 96.06 112 ALA A C 1
ATOM 856 O O . ALA A 1 112 ? 3.896 4.109 0.118 1.00 96.06 112 ALA A O 1
ATOM 857 N N . VAL A 1 113 ? 4.670 2.398 1.352 1.00 95.25 113 VAL A N 1
ATOM 858 C CA . VAL A 1 113 ? 4.507 2.994 2.682 1.00 95.25 113 VAL A CA 1
ATOM 859 C C . VAL A 1 113 ? 5.861 2.937 3.386 1.00 95.25 113 VAL A C 1
ATOM 861 O O . VAL A 1 113 ? 6.380 1.857 3.642 1.00 95.25 113 VAL A O 1
ATOM 864 N N . SER A 1 114 ? 6.450 4.099 3.671 1.00 93.94 114 SER A N 1
ATOM 865 C CA . SER A 1 114 ? 7.716 4.169 4.404 1.00 93.94 114 SER A CA 1
ATOM 866 C C . SER A 1 114 ? 7.459 4.091 5.894 1.00 93.94 114 SER A C 1
ATOM 868 O O . SER A 1 114 ? 6.467 4.629 6.391 1.00 93.94 114 SER A O 1
ATOM 870 N N . GLU A 1 115 ? 8.402 3.502 6.619 1.00 90.94 115 GLU A N 1
ATOM 871 C CA . GLU A 1 115 ? 8.406 3.509 8.080 1.00 90.94 115 GLU A CA 1
ATOM 872 C C . GLU A 1 115 ? 8.432 4.927 8.646 1.00 90.94 115 GLU A C 1
ATOM 874 O O . GLU A 1 115 ? 7.884 5.172 9.720 1.00 90.94 115 GLU A O 1
ATOM 879 N N . THR A 1 116 ? 9.001 5.875 7.897 1.00 91.00 116 THR A N 1
ATOM 880 C CA . THR A 1 116 ? 9.067 7.296 8.260 1.00 91.00 116 THR A CA 1
ATOM 881 C C . THR A 1 116 ? 7.771 8.059 7.969 1.00 91.00 116 THR A C 1
ATOM 883 O O . THR A 1 116 ? 7.612 9.204 8.398 1.00 91.00 116 THR A O 1
ATOM 886 N N . ASP A 1 117 ? 6.805 7.458 7.263 1.00 91.88 117 ASP A N 1
ATOM 887 C CA . ASP A 1 117 ? 5.548 8.134 6.965 1.00 91.88 117 ASP A CA 1
ATOM 888 C C . ASP A 1 117 ? 4.705 8.294 8.231 1.00 91.88 117 ASP A C 1
ATOM 890 O O . ASP A 1 117 ? 4.295 7.331 8.886 1.00 91.88 117 ASP A O 1
ATOM 894 N N . ARG A 1 118 ? 4.390 9.548 8.552 1.00 92.12 118 ARG A N 1
ATOM 895 C CA . ARG A 1 118 ? 3.562 9.915 9.703 1.00 92.12 118 ARG A CA 1
ATOM 896 C C . ARG A 1 118 ? 2.467 10.906 9.313 1.00 92.12 118 ARG A C 1
ATOM 898 O O . ARG A 1 118 ? 2.474 11.502 8.228 1.00 92.12 118 ARG A O 1
ATOM 905 N N . GLY A 1 119 ? 1.483 11.039 10.201 1.00 91.25 119 GLY A N 1
ATOM 906 C CA . GLY A 1 119 ? 0.387 12.001 10.086 1.00 91.25 119 GLY A CA 1
ATOM 907 C C . GLY A 1 119 ? -0.365 11.926 8.753 1.00 91.25 119 GLY A C 1
ATOM 908 O O . GLY A 1 119 ? -0.736 10.853 8.272 1.00 91.25 119 GLY A O 1
ATOM 909 N N . GLY A 1 120 ? -0.583 13.086 8.128 1.00 93.44 120 GLY A N 1
ATOM 910 C CA . GLY A 1 120 ? -1.395 13.206 6.914 1.00 93.44 120 GLY A CA 1
ATOM 911 C C . GLY A 1 120 ? -0.847 12.460 5.691 1.00 93.44 120 GLY A C 1
ATOM 912 O O . GLY A 1 120 ? -1.631 12.049 4.833 1.00 93.44 120 GLY A O 1
ATOM 913 N N . LYS A 1 121 ? 0.474 12.250 5.592 1.00 93.69 121 LYS A N 1
ATOM 914 C CA . LYS A 1 121 ? 1.081 11.505 4.474 1.00 93.69 121 LYS A CA 1
ATOM 915 C C . LYS A 1 121 ? 0.731 10.019 4.565 1.00 93.69 121 LYS A C 1
ATOM 917 O O . LYS A 1 121 ? 0.249 9.458 3.581 1.00 93.69 121 LYS A O 1
ATOM 922 N N . TYR A 1 122 ? 0.875 9.433 5.754 1.00 95.00 122 TYR A N 1
ATOM 923 C CA . TYR A 1 122 ? 0.474 8.054 6.038 1.00 95.00 122 TYR A CA 1
ATOM 924 C C . TYR A 1 122 ? -1.030 7.854 5.809 1.00 95.00 122 TYR A C 1
ATOM 926 O O . TYR A 1 122 ? -1.436 6.991 5.034 1.00 95.00 122 TYR A O 1
ATOM 934 N N . GLN A 1 123 ? -1.866 8.743 6.355 1.00 94.75 123 GLN A N 1
ATOM 935 C CA . GLN A 1 123 ? -3.325 8.662 6.207 1.00 94.75 123 GLN A CA 1
ATOM 936 C C . GLN A 1 123 ? -3.795 8.714 4.745 1.00 94.75 123 GLN A C 1
ATOM 938 O O . GLN A 1 123 ? -4.732 8.017 4.356 1.00 94.75 123 GLN A O 1
ATOM 943 N N . ARG A 1 124 ? -3.122 9.486 3.881 1.00 95.44 124 ARG A N 1
ATOM 944 C CA . ARG A 1 124 ? -3.413 9.485 2.436 1.00 95.44 124 ARG A CA 1
ATOM 945 C C . ARG A 1 124 ? -3.102 8.140 1.780 1.00 95.44 124 ARG A C 1
ATOM 947 O O . ARG A 1 124 ? -3.852 7.729 0.894 1.00 95.44 124 ARG A O 1
ATOM 954 N N . LYS A 1 125 ? -2.027 7.465 2.196 1.00 95.38 125 LYS A N 1
ATOM 955 C CA . LYS A 1 125 ? -1.656 6.132 1.697 1.00 95.38 125 LYS A CA 1
ATOM 956 C C . LYS A 1 125 ? -2.665 5.080 2.150 1.00 95.38 125 LYS A C 1
ATOM 958 O O . LYS A 1 125 ? -3.175 4.354 1.304 1.00 95.38 125 LYS A O 1
ATOM 963 N N . ILE A 1 126 ? -3.062 5.099 3.423 1.00 96.00 126 ILE A N 1
ATOM 964 C CA . ILE A 1 126 ? -4.143 4.245 3.937 1.00 96.00 126 ILE A CA 1
ATOM 965 C C . ILE A 1 126 ? -5.448 4.491 3.177 1.00 96.00 126 ILE A C 1
ATOM 967 O O . ILE A 1 126 ? -6.069 3.554 2.693 1.00 96.00 126 ILE A O 1
ATOM 971 N N . LYS A 1 127 ? -5.838 5.752 2.960 1.00 96.06 127 LYS A N 1
ATOM 972 C CA . LYS A 1 127 ? -7.042 6.079 2.180 1.00 96.06 127 LYS A CA 1
ATOM 973 C C . LYS A 1 127 ? -6.964 5.571 0.736 1.00 96.06 127 LYS A C 1
ATOM 975 O O . LYS A 1 127 ? -7.977 5.146 0.182 1.00 96.06 127 LYS A O 1
ATOM 980 N N . LYS A 1 128 ? -5.776 5.610 0.123 1.00 95.69 128 LYS A N 1
ATOM 981 C CA . LYS A 1 128 ? -5.530 5.036 -1.208 1.00 95.69 128 LYS A CA 1
ATOM 982 C C . LYS A 1 128 ? -5.690 3.512 -1.186 1.00 95.69 128 LYS A C 1
ATOM 984 O O . LYS A 1 128 ? -6.340 2.989 -2.084 1.00 95.69 128 LYS A O 1
ATOM 989 N N . LEU A 1 129 ? -5.164 2.828 -0.168 1.00 96.44 129 LEU A N 1
ATOM 990 C CA . LEU A 1 129 ? -5.353 1.387 0.026 1.00 96.44 129 LEU A CA 1
ATOM 991 C C . LEU A 1 129 ? -6.834 1.038 0.200 1.00 96.44 129 LEU A C 1
ATOM 993 O O . LEU A 1 129 ? -7.332 0.191 -0.531 1.00 96.44 129 LEU A O 1
ATOM 997 N N . SER A 1 130 ? -7.568 1.762 1.048 1.00 96.44 130 SER A N 1
ATOM 998 C CA . SER A 1 130 ? -9.015 1.569 1.217 1.00 96.44 130 SER A CA 1
ATOM 999 C C . SER A 1 130 ? -9.783 1.738 -0.092 1.00 96.44 130 SER A C 1
ATOM 1001 O O . SER A 1 130 ? -10.677 0.954 -0.389 1.00 96.44 130 SER A O 1
ATOM 1003 N N . TYR A 1 131 ? -9.414 2.720 -0.921 1.00 96.94 131 TYR A N 1
ATOM 1004 C CA . TYR A 1 131 ? -10.017 2.882 -2.244 1.00 96.94 131 TYR A CA 1
ATOM 1005 C C . TYR A 1 131 ? -9.760 1.660 -3.142 1.00 96.94 131 TYR A C 1
ATOM 1007 O O . TYR A 1 131 ? -10.678 1.169 -3.795 1.00 96.94 131 TYR A O 1
ATOM 1015 N N . ILE A 1 132 ? -8.528 1.145 -3.166 1.00 96.75 132 ILE A N 1
ATOM 1016 C CA . ILE A 1 132 ? -8.179 -0.038 -3.966 1.00 96.75 132 ILE A CA 1
ATOM 1017 C C . ILE A 1 132 ? -8.910 -1.280 -3.442 1.00 96.75 132 ILE A C 1
ATOM 1019 O O . ILE A 1 132 ? -9.399 -2.066 -4.245 1.00 96.75 132 ILE A O 1
ATOM 1023 N N . ALA A 1 133 ? -9.045 -1.433 -2.125 1.00 96.56 133 ALA A N 1
ATOM 1024 C CA . ALA A 1 133 ? -9.784 -2.533 -1.513 1.00 96.56 133 ALA A CA 1
ATOM 1025 C C . ALA A 1 133 ? -11.267 -2.530 -1.932 1.00 96.56 133 ALA A C 1
ATOM 1027 O O . ALA A 1 133 ? -11.828 -3.574 -2.261 1.00 96.56 133 ALA A O 1
ATOM 1028 N N . THR A 1 134 ? -11.890 -1.349 -2.010 1.00 96.62 134 THR A N 1
ATOM 1029 C CA . THR A 1 134 ? -13.296 -1.215 -2.422 1.00 96.62 134 THR A CA 1
ATOM 1030 C C . THR A 1 134 ? -13.503 -1.384 -3.928 1.00 96.62 134 THR A C 1
ATOM 1032 O O . THR A 1 134 ? -14.424 -2.081 -4.341 1.00 96.62 134 THR A O 1
ATOM 1035 N N . TYR A 1 135 ? -12.680 -0.741 -4.762 1.00 95.38 135 TYR A N 1
ATOM 1036 C CA . TYR A 1 135 ? -12.938 -0.635 -6.207 1.00 95.38 135 TYR A CA 1
ATOM 1037 C C . TYR A 1 135 ? -12.049 -1.529 -7.079 1.00 95.38 135 TYR A C 1
ATOM 1039 O O . TYR A 1 135 ? -12.221 -1.546 -8.296 1.00 95.38 135 TYR A O 1
ATOM 1047 N N . GLY A 1 136 ? -11.047 -2.193 -6.500 1.00 92.38 136 GLY A N 1
ATOM 1048 C CA . GLY A 1 136 ? -10.083 -3.022 -7.230 1.00 92.38 136 GLY A CA 1
ATOM 1049 C C . GLY A 1 136 ? -9.189 -2.250 -8.207 1.00 92.38 136 GLY A C 1
ATOM 1050 O O . GLY A 1 136 ? -8.535 -2.855 -9.051 1.00 92.38 136 GLY A O 1
ATOM 1051 N N . ARG A 1 137 ? -9.152 -0.913 -8.127 1.00 92.94 137 ARG A N 1
ATOM 1052 C CA . ARG A 1 137 ? -8.401 -0.048 -9.050 1.00 92.94 137 ARG A CA 1
ATOM 1053 C C . ARG A 1 137 ? -7.773 1.139 -8.338 1.00 92.94 137 ARG A C 1
ATOM 1055 O O . ARG A 1 137 ? -8.236 1.570 -7.284 1.00 92.94 137 ARG A O 1
ATOM 1062 N N . PHE A 1 138 ? -6.737 1.708 -8.946 1.00 91.44 138 PHE A N 1
ATOM 1063 C CA . PHE A 1 138 ? -6.098 2.912 -8.426 1.00 91.44 138 PHE A CA 1
ATOM 1064 C C . PHE A 1 138 ? -7.014 4.137 -8.565 1.00 91.44 138 PHE A C 1
ATOM 1066 O O . PHE A 1 138 ? -7.701 4.276 -9.581 1.00 91.44 138 PHE A O 1
ATOM 1073 N N . PRO A 1 139 ? -7.016 5.054 -7.579 1.00 89.88 139 PRO A N 1
ATOM 1074 C CA . PRO A 1 139 ? -7.781 6.286 -7.689 1.00 89.88 139 PRO A CA 1
ATOM 1075 C C . PRO A 1 139 ? -7.245 7.151 -8.838 1.00 89.88 139 PRO A C 1
ATOM 1077 O O . PRO A 1 139 ? -6.029 7.180 -9.071 1.00 89.88 139 PRO A O 1
ATOM 1080 N N . PRO A 1 140 ? -8.123 7.889 -9.540 1.00 87.25 140 PRO A N 1
ATOM 1081 C CA . PRO A 1 140 ? -7.704 8.755 -10.629 1.00 87.25 140 PRO A CA 1
ATOM 1082 C C . PRO A 1 140 ? -6.725 9.812 -10.111 1.00 87.25 140 PRO A C 1
ATOM 1084 O O . PRO A 1 140 ? -6.956 10.454 -9.079 1.00 87.25 140 PRO A O 1
ATOM 1087 N N . LYS A 1 141 ? -5.618 10.010 -10.836 1.00 83.56 141 LYS A N 1
ATOM 1088 C CA . LYS A 1 141 ? -4.692 11.107 -10.548 1.00 83.56 141 LYS A CA 1
ATOM 1089 C C . LYS A 1 141 ? -5.441 12.416 -10.784 1.00 83.56 141 LYS A C 1
ATOM 1091 O O . LYS A 1 141 ? -5.850 12.700 -11.905 1.00 83.56 141 LYS A O 1
ATOM 1096 N N . ARG A 1 142 ? -5.621 13.225 -9.736 1.00 79.44 142 ARG A N 1
ATOM 1097 C CA . ARG A 1 142 ? -6.120 14.594 -9.907 1.00 79.44 142 ARG A CA 1
ATOM 1098 C C . ARG A 1 142 ? -5.059 15.376 -10.671 1.00 79.44 142 ARG A C 1
ATOM 1100 O O . ARG A 1 142 ? -3.999 15.658 -10.116 1.00 79.44 142 ARG A O 1
ATOM 1107 N N . GLN A 1 143 ? -5.337 15.710 -11.927 1.00 71.75 143 GLN A N 1
ATOM 1108 C CA . GLN A 1 143 ? -4.567 16.720 -12.639 1.00 71.75 143 GLN A CA 1
ATOM 1109 C C . GLN A 1 143 ? -4.794 18.032 -11.892 1.00 71.75 143 GLN A C 1
ATOM 1111 O O . GLN A 1 143 ? -5.897 18.580 -11.899 1.00 71.75 143 GLN A O 1
ATOM 1116 N N . ARG A 1 144 ? -3.782 18.498 -11.156 1.00 69.62 144 ARG A N 1
ATOM 1117 C CA . ARG A 1 144 ? -3.800 19.878 -10.682 1.00 69.62 144 ARG A CA 1
ATOM 1118 C C . ARG A 1 144 ? -3.768 20.726 -11.944 1.00 69.62 144 ARG A C 1
ATOM 1120 O O . ARG A 1 144 ? -2.787 20.664 -12.677 1.00 69.62 144 ARG A O 1
ATOM 1127 N N . ARG A 1 145 ? -4.860 21.438 -12.227 1.00 63.56 145 ARG A N 1
ATOM 1128 C CA . ARG A 1 145 ? -4.829 22.506 -13.223 1.00 63.56 145 ARG A CA 1
ATOM 1129 C C . ARG A 1 145 ? -3.728 23.459 -12.765 1.00 63.56 145 ARG A C 1
ATOM 1131 O O . ARG A 1 145 ? -3.817 23.976 -11.653 1.00 63.56 145 ARG A O 1
ATOM 1138 N N . ALA A 1 146 ? -2.661 23.558 -13.553 1.00 62.62 146 ALA A N 1
ATOM 1139 C CA . ALA A 1 146 ? -1.692 24.627 -13.397 1.00 62.62 146 ALA A CA 1
ATOM 1140 C C . ALA A 1 146 ? -2.480 25.927 -13.590 1.00 62.62 146 ALA A C 1
ATOM 1142 O O . ALA A 1 146 ? -3.153 26.076 -14.612 1.00 62.62 146 ALA A O 1
ATOM 1143 N N . ALA A 1 147 ? -2.527 26.737 -12.537 1.00 55.56 147 ALA A N 1
ATOM 1144 C CA . ALA A 1 147 ? -3.068 28.086 -12.587 1.00 55.56 147 ALA A CA 1
ATOM 1145 C C . ALA A 1 147 ? -2.005 29.015 -13.171 1.00 55.56 147 ALA A C 1
ATOM 1147 O O . ALA A 1 147 ? -0.811 28.749 -12.893 1.00 55.56 147 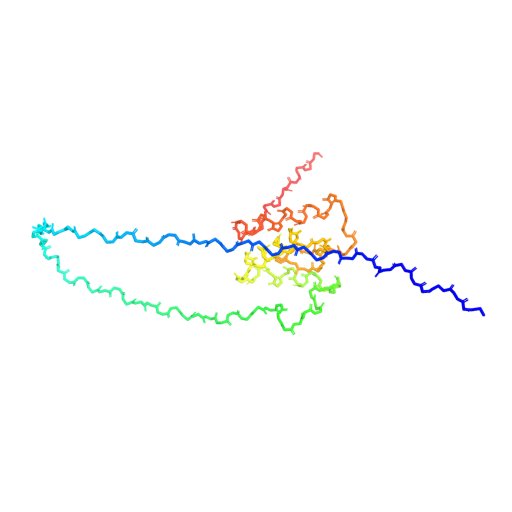ALA A O 1
#

InterPro domains:
  IPR034768 WhiB-like iron-sulfur binding domain [PS51674] (59-118)

Sequence (147 aa):
MLMQQALFEDLEPMPAGPPCTAPASPLSDSADRAPSIVQPPLFAAPQPVSRPVASHVRPCVFDPEAWHDESRWAWAEAACKSCPFLQSCAQQATDFYRQTPYHLSGVWAGVAVSETDRGGKYQRKIKKLSYIATYGRFPPKRQRRAA

Foldseek 3Di:
DDDDDDDDPDDDDDDDDDDDDDDDDDDDDDDDDDDDDDDDPDDDDPDPPPDPPPPPDQPCVPCVVLQQDPVNLVVVLVSLVPDPCLLVQLVVVLVCVVPDPDQDAGATSSQHDHPPDDDPRSVVSNVQSVVCNVPVDGDDDPPPPDD

pLDDT: mean 77.86, std 17.36, range [45.59, 96.94]

Secondary structure (DSSP, 8-state):
-----------PPPPPPPP-PPPP-------------PPPP-----------------GGGT-SGGGT-GGGHHHHHHHHHT-TTHHHHHHHHHHHHHH-SSPP-EEETTEEE-TT--HHHHHHHHHHHHHHHHHSSPPPP------

Radius of gyration: 26.99 Å; chains: 1; bounding box: 75×58×70 Å